Protein AF-A0A1G1HJH0-F1 (afdb_monomer_lite)

Structure (mmCIF, N/CA/C/O backbone):
data_AF-A0A1G1HJH0-F1
#
_entry.id   AF-A0A1G1HJH0-F1
#
loop_
_atom_site.group_PDB
_atom_site.id
_atom_site.type_symbol
_atom_site.label_atom_id
_atom_site.label_alt_id
_atom_site.label_comp_id
_atom_site.label_asym_id
_atom_site.label_entity_id
_atom_site.label_seq_id
_atom_site.pdbx_PDB_ins_code
_atom_site.Cartn_x
_atom_site.Cartn_y
_atom_site.Cartn_z
_atom_site.occupancy
_atom_site.B_iso_or_equiv
_atom_site.auth_seq_id
_atom_site.auth_comp_id
_atom_site.auth_asym_id
_atom_site.auth_atom_id
_atom_site.pdbx_PDB_model_num
ATOM 1 N N . MET A 1 1 ? -25.318 -17.125 43.188 1.00 59.53 1 MET A N 1
ATOM 2 C CA . MET A 1 1 ? -25.171 -17.190 41.713 1.00 59.53 1 MET A CA 1
ATOM 3 C C . MET A 1 1 ? -25.025 -15.813 41.045 1.00 59.53 1 MET A C 1
ATOM 5 O O . MET A 1 1 ? -24.112 -15.644 40.254 1.00 59.53 1 MET A O 1
ATOM 9 N N . LYS A 1 2 ? -25.817 -14.789 41.411 1.00 51.91 2 LYS A N 1
ATOM 10 C CA . LYS A 1 2 ? -25.772 -13.436 40.797 1.00 51.91 2 LYS A CA 1
ATOM 11 C C . LYS A 1 2 ? -24.423 -12.685 40.914 1.00 51.91 2 LYS A C 1
ATOM 13 O O . LYS A 1 2 ? -24.099 -11.878 40.051 1.00 51.91 2 LYS A O 1
ATOM 18 N N . LYS A 1 3 ? -23.627 -12.964 41.959 1.00 54.91 3 LYS A N 1
ATOM 19 C CA . LYS A 1 3 ? -22.285 -12.375 42.168 1.00 54.91 3 LYS A CA 1
ATOM 20 C C . LYS A 1 3 ? -21.247 -12.908 41.164 1.00 54.91 3 LYS A C 1
ATOM 22 O O . LYS A 1 3 ? -20.498 -12.121 40.608 1.00 54.91 3 LYS A O 1
ATOM 27 N N . MET A 1 4 ? -21.291 -14.210 40.864 1.00 56.72 4 MET A N 1
ATOM 28 C CA . MET A 1 4 ? -20.440 -14.848 39.846 1.00 56.72 4 MET A CA 1
ATOM 29 C C . MET A 1 4 ? -20.780 -14.351 38.436 1.00 56.72 4 MET A C 1
ATOM 31 O O . MET A 1 4 ? -19.885 -14.094 37.642 1.00 56.72 4 MET A O 1
ATOM 35 N N . LEU A 1 5 ? -22.070 -14.127 38.154 1.00 56.97 5 LEU A N 1
ATOM 36 C CA . LEU A 1 5 ? -22.520 -13.565 36.879 1.00 56.97 5 LEU A CA 1
ATOM 37 C C . LEU A 1 5 ? -22.058 -12.108 36.692 1.00 56.97 5 LEU A C 1
ATOM 39 O O . LEU A 1 5 ? -21.664 -11.738 35.594 1.00 56.97 5 LEU A O 1
ATOM 43 N N . ARG A 1 6 ? -22.018 -11.295 37.763 1.00 59.66 6 ARG A N 1
ATOM 44 C CA . ARG A 1 6 ? -21.428 -9.941 37.711 1.00 59.66 6 ARG A CA 1
ATOM 45 C C . ARG A 1 6 ? -19.927 -9.973 37.440 1.00 59.66 6 ARG A C 1
ATOM 47 O O . ARG A 1 6 ? -19.480 -9.182 36.626 1.00 59.66 6 ARG A O 1
ATOM 54 N N . CYS A 1 7 ? -19.173 -10.879 38.065 1.00 60.25 7 CYS A N 1
ATOM 55 C CA . CYS A 1 7 ? -17.740 -11.042 37.790 1.00 60.25 7 CYS A CA 1
ATOM 56 C C . CYS A 1 7 ? -17.483 -11.482 36.344 1.00 60.25 7 CYS A C 1
ATOM 58 O O . CYS A 1 7 ? -16.565 -10.976 35.708 1.00 60.25 7 CYS A O 1
ATOM 60 N N . PHE A 1 8 ? -18.324 -12.371 35.813 1.00 66.44 8 PHE A N 1
ATOM 61 C CA . PHE A 1 8 ? -18.208 -12.862 34.443 1.00 66.44 8 PHE A CA 1
ATOM 62 C C . PHE A 1 8 ? -18.513 -11.772 33.408 1.00 66.44 8 PHE A C 1
ATOM 64 O O . PHE A 1 8 ? -17.774 -11.614 32.445 1.00 66.44 8 PHE A O 1
ATOM 71 N N . VAL A 1 9 ? -19.549 -10.961 33.646 1.00 69.81 9 VAL A N 1
ATOM 72 C CA . VAL A 1 9 ? -19.881 -9.802 32.800 1.00 69.81 9 VAL A CA 1
ATOM 73 C C . VAL A 1 9 ? -18.796 -8.719 32.883 1.00 69.81 9 VAL A C 1
ATOM 75 O O . VAL A 1 9 ? -18.442 -8.138 31.861 1.00 69.81 9 VAL A O 1
ATOM 78 N N . PHE A 1 10 ? -18.212 -8.483 34.064 1.00 68.75 10 PHE A N 1
ATOM 79 C CA . PHE A 1 10 ? -17.094 -7.545 34.225 1.00 68.75 10 PHE A CA 1
ATOM 80 C C . PHE A 1 10 ? -15.846 -8.015 33.465 1.00 68.75 10 PHE A C 1
ATOM 82 O O . PHE A 1 10 ? -15.236 -7.224 32.747 1.00 68.75 10 PHE A O 1
ATOM 89 N N . ALA A 1 11 ? -15.513 -9.307 33.565 1.00 69.50 11 ALA A N 1
ATOM 90 C CA . ALA A 1 11 ? -14.397 -9.926 32.854 1.00 69.50 11 ALA A CA 1
ATOM 91 C C . ALA A 1 11 ? -14.597 -9.916 31.327 1.00 69.50 11 ALA A C 1
ATOM 93 O O . ALA A 1 11 ? -13.681 -9.551 30.597 1.00 69.50 11 ALA A O 1
ATOM 94 N N . LEU A 1 12 ? -15.808 -10.218 30.843 1.00 65.69 12 LEU A N 1
ATOM 95 C CA . LEU A 1 12 ? -16.171 -10.101 29.424 1.00 65.69 12 LEU A CA 1
ATOM 96 C C . LEU A 1 12 ? -16.056 -8.660 28.911 1.00 65.69 12 LEU A C 1
ATOM 98 O O . LEU A 1 12 ? -15.554 -8.450 27.810 1.00 65.69 12 LEU A O 1
ATOM 102 N N . SER A 1 13 ? -16.462 -7.666 29.710 1.00 66.25 13 SER A N 1
ATOM 103 C CA . SER A 1 13 ? -16.321 -6.252 29.335 1.00 66.25 13 SER A CA 1
ATOM 104 C C . SER A 1 13 ? -14.855 -5.802 29.280 1.00 66.25 13 SER A C 1
ATOM 106 O O . SER A 1 13 ? -14.477 -5.061 28.379 1.00 66.25 13 SER A O 1
ATOM 108 N N . LEU A 1 14 ? -14.007 -6.318 30.179 1.00 59.97 14 LEU A N 1
ATOM 109 C CA . LEU A 1 14 ? -12.561 -6.072 30.185 1.00 59.97 14 LEU A CA 1
ATOM 110 C C . LEU A 1 14 ? -11.867 -6.692 28.961 1.00 59.97 14 LEU A C 1
ATOM 112 O O . LEU A 1 14 ? -10.999 -6.057 28.369 1.00 59.97 14 LEU A O 1
ATOM 116 N N . CYS A 1 15 ? -12.286 -7.882 28.524 1.00 59.28 15 CYS A N 1
ATOM 117 C CA . CYS A 1 15 ? -11.784 -8.499 27.292 1.00 59.28 15 CYS A CA 1
ATOM 118 C C . CYS A 1 15 ? -12.200 -7.734 26.026 1.00 59.28 15 CYS A C 1
ATOM 120 O O . CYS A 1 15 ? -11.417 -7.649 25.083 1.00 59.28 15 CYS A O 1
ATOM 122 N N . PHE A 1 16 ? -13.398 -7.144 26.004 1.00 56.50 16 PHE A N 1
ATOM 123 C CA . PHE A 1 16 ? -13.872 -6.366 24.854 1.00 56.50 16 PHE A CA 1
ATOM 124 C C . PHE A 1 16 ? -13.078 -5.062 24.665 1.00 56.50 16 PHE A C 1
ATOM 126 O O . PHE A 1 16 ? -12.792 -4.655 23.538 1.00 56.50 16 PHE A O 1
ATOM 133 N N . VAL A 1 17 ? -12.654 -4.439 25.770 1.00 57.69 17 VAL A N 1
ATOM 134 C CA . VAL A 1 17 ? -11.825 -3.223 25.750 1.00 57.69 17 VAL A CA 1
ATOM 135 C C . VAL A 1 17 ? -10.391 -3.527 25.293 1.00 57.69 17 VAL A C 1
ATOM 137 O O . VAL A 1 17 ? -9.828 -2.752 24.527 1.00 57.69 17 VAL A O 1
ATOM 140 N N . PHE A 1 18 ? -9.818 -4.672 25.681 1.00 53.41 18 PHE A N 1
ATOM 141 C CA . PHE A 1 18 ? -8.460 -5.070 25.278 1.00 53.41 18 PHE A CA 1
ATOM 142 C C . PHE A 1 18 ? -8.348 -5.594 23.838 1.00 53.41 18 PHE A C 1
ATOM 144 O O . PHE A 1 18 ? -7.292 -5.463 23.231 1.00 53.41 18 PHE A O 1
ATOM 151 N N . ALA A 1 19 ? -9.409 -6.174 23.270 1.00 54.38 19 ALA A N 1
ATOM 152 C CA . ALA A 1 19 ? -9.396 -6.637 21.878 1.00 54.38 19 ALA A CA 1
ATOM 153 C C . ALA A 1 19 ? -9.461 -5.480 20.862 1.00 54.38 19 ALA A C 1
ATOM 155 O O . ALA A 1 19 ? -8.985 -5.606 19.737 1.00 54.38 19 ALA A O 1
ATOM 156 N N . SER A 1 20 ? -10.032 -4.342 21.264 1.00 55.31 20 SER A N 1
ATOM 157 C CA . SER A 1 20 ? -10.285 -3.207 20.371 1.00 55.31 20 SER A CA 1
ATOM 158 C C . SER A 1 20 ? -9.012 -2.445 19.980 1.00 55.31 20 SER A C 1
ATOM 160 O O . SER A 1 20 ? -8.949 -1.874 18.894 1.00 55.31 20 SER A O 1
ATOM 162 N N . SER A 1 21 ? -7.977 -2.454 20.825 1.00 54.31 21 SER A N 1
ATOM 163 C CA . SER A 1 21 ? -6.724 -1.728 20.574 1.00 54.31 21 SER A CA 1
ATOM 164 C C . SER A 1 21 ? -5.840 -2.361 19.494 1.00 54.31 21 SER A C 1
ATOM 166 O O . SER A 1 21 ? -4.977 -1.674 18.962 1.00 54.31 21 SER A O 1
ATOM 168 N N . ALA A 1 22 ? -6.059 -3.632 19.139 1.00 56.84 22 ALA A N 1
ATOM 169 C CA . ALA A 1 22 ? -5.295 -4.324 18.097 1.00 56.84 22 ALA A CA 1
ATOM 170 C C . ALA A 1 22 ? -5.827 -4.085 16.670 1.00 56.84 22 ALA A C 1
ATOM 172 O O . ALA A 1 22 ? -5.131 -4.388 15.706 1.00 56.84 22 ALA A O 1
ATOM 173 N N . LEU A 1 23 ? -7.052 -3.564 16.524 1.00 56.41 23 LEU A N 1
ATOM 174 C CA . LEU A 1 23 ? -7.703 -3.402 15.218 1.00 56.41 23 LEU A CA 1
ATOM 175 C C . LEU A 1 23 ? -7.396 -2.049 14.553 1.00 56.41 23 LEU A C 1
ATOM 177 O O . LEU A 1 23 ? -7.492 -1.925 13.333 1.00 56.41 23 LEU A O 1
ATOM 181 N N . ALA A 1 24 ? -7.027 -1.029 15.333 1.00 62.81 24 ALA A N 1
ATOM 182 C CA . ALA A 1 24 ? -6.722 0.299 14.812 1.00 62.81 24 ALA A CA 1
ATOM 183 C C . ALA A 1 24 ? -5.360 0.282 14.091 1.00 62.81 24 ALA A C 1
ATOM 185 O O . ALA A 1 24 ? -4.324 0.396 14.737 1.00 62.81 24 ALA A O 1
ATOM 186 N N . GLY A 1 25 ? -5.359 0.103 12.766 1.00 82.50 25 GLY A N 1
ATOM 187 C CA . GLY A 1 25 ? -4.149 0.157 11.932 1.00 82.50 25 GLY A CA 1
ATOM 188 C C . GLY A 1 25 ? -3.821 -1.115 11.141 1.00 82.50 25 GLY A C 1
ATOM 189 O O . GLY A 1 25 ? -2.835 -1.137 10.409 1.00 82.50 25 GLY A O 1
ATOM 190 N N . GLU A 1 26 ? -4.588 -2.205 11.280 1.00 90.38 26 GLU A N 1
ATOM 191 C CA . GLU A 1 26 ? -4.243 -3.472 10.611 1.00 90.38 26 GLU A CA 1
ATOM 192 C C . GLU A 1 26 ? -4.282 -3.350 9.076 1.00 90.38 26 GLU A C 1
ATOM 194 O O . GLU A 1 26 ? -3.420 -3.901 8.385 1.00 90.38 26 GLU A O 1
ATOM 199 N N . LEU A 1 27 ? -5.272 -2.635 8.531 1.00 94.19 27 LEU A N 1
ATOM 200 C CA . LEU A 1 27 ? -5.398 -2.424 7.086 1.00 94.19 27 LEU A CA 1
ATOM 201 C C . LEU A 1 27 ? -4.279 -1.530 6.552 1.00 94.19 27 LEU A C 1
ATOM 203 O O . LEU A 1 27 ? -3.715 -1.832 5.503 1.00 94.19 27 LEU A O 1
ATOM 207 N N . GLU A 1 28 ? -3.942 -0.471 7.281 1.00 94.38 28 GLU A N 1
ATOM 208 C CA . GLU A 1 28 ? -2.877 0.470 6.951 1.00 94.38 28 GLU A CA 1
ATOM 209 C C . GLU A 1 28 ? -1.527 -0.249 6.934 1.00 94.38 28 GLU A C 1
ATOM 211 O O . GLU A 1 28 ? -0.806 -0.182 5.943 1.00 94.38 28 GLU A O 1
ATOM 216 N N . ASN A 1 29 ? -1.222 -1.043 7.962 1.00 94.12 29 ASN A N 1
ATOM 217 C CA . ASN A 1 29 ? 0.013 -1.827 8.017 1.00 94.12 29 ASN A CA 1
ATOM 218 C C . ASN A 1 29 ? 0.112 -2.811 6.842 1.00 94.12 29 ASN A C 1
ATOM 220 O O . ASN A 1 29 ? 1.153 -2.913 6.193 1.00 94.12 29 ASN A O 1
ATOM 224 N N . LYS A 1 30 ? -0.987 -3.505 6.513 1.00 96.69 30 LYS A N 1
ATOM 225 C CA . LYS A 1 30 ? -1.041 -4.376 5.326 1.00 96.69 30 LYS A CA 1
ATOM 226 C C . LYS A 1 30 ? -0.837 -3.596 4.033 1.00 96.69 30 LYS A C 1
ATOM 228 O O . LYS A 1 30 ? -0.246 -4.134 3.099 1.00 96.69 30 LYS A O 1
ATOM 233 N N . LEU A 1 31 ? -1.319 -2.356 3.970 1.00 97.19 31 LEU A N 1
ATOM 234 C CA . LEU A 1 31 ? -1.146 -1.491 2.813 1.00 97.19 31 LEU A CA 1
ATOM 235 C C . LEU A 1 31 ? 0.334 -1.128 2.632 1.00 97.19 31 LEU A C 1
ATOM 237 O O . LEU A 1 31 ? 0.851 -1.313 1.531 1.00 97.19 31 LEU A O 1
ATOM 241 N N . PHE A 1 32 ? 1.043 -0.733 3.695 1.00 96.88 32 PHE A N 1
ATOM 242 C CA . PHE A 1 32 ? 2.494 -0.494 3.643 1.00 96.88 32 PHE A CA 1
ATOM 243 C C . PHE A 1 32 ? 3.273 -1.733 3.164 1.00 96.88 32 PHE A C 1
ATOM 245 O O . PHE A 1 32 ? 4.110 -1.628 2.264 1.00 96.88 32 PHE A O 1
ATOM 252 N N . GLU A 1 33 ? 2.962 -2.925 3.683 1.00 97.12 33 GLU A N 1
ATOM 253 C CA . GLU A 1 33 ? 3.623 -4.170 3.256 1.00 97.12 33 GLU A CA 1
ATOM 254 C C . GLU A 1 33 ? 3.313 -4.547 1.796 1.00 97.12 33 GLU A C 1
ATOM 256 O O . GLU A 1 33 ? 4.195 -5.000 1.058 1.00 97.12 33 GLU A O 1
ATOM 261 N N . ALA A 1 34 ? 2.079 -4.328 1.333 1.00 98.06 34 ALA A N 1
ATOM 262 C CA . ALA A 1 34 ? 1.703 -4.572 -0.059 1.00 98.06 34 ALA A CA 1
ATOM 263 C C . ALA A 1 34 ? 2.456 -3.642 -1.027 1.00 98.06 34 ALA A C 1
ATOM 265 O O . ALA A 1 34 ? 2.934 -4.096 -2.071 1.00 98.06 34 ALA A O 1
ATOM 266 N N . VAL A 1 35 ? 2.621 -2.367 -0.654 1.00 98.00 35 VAL A N 1
ATOM 267 C CA . VAL A 1 35 ? 3.402 -1.373 -1.407 1.00 98.00 35 VAL A CA 1
ATOM 268 C C . VAL A 1 35 ? 4.875 -1.766 -1.464 1.00 98.00 35 VAL A C 1
ATOM 270 O O . VAL A 1 35 ? 5.455 -1.802 -2.548 1.00 98.00 35 VAL A O 1
ATOM 273 N N . LYS A 1 36 ? 5.465 -2.155 -0.327 1.00 96.62 36 LYS A N 1
ATOM 274 C CA . LYS A 1 36 ? 6.852 -2.642 -0.242 1.00 96.62 36 LYS A CA 1
ATOM 275 C C . LYS A 1 36 ? 7.135 -3.811 -1.185 1.00 96.62 36 LYS A C 1
ATOM 277 O O . LYS A 1 36 ? 8.247 -3.941 -1.686 1.00 96.62 36 LYS A O 1
ATOM 282 N N . GLY A 1 37 ? 6.142 -4.674 -1.390 1.00 96.88 37 GLY A N 1
ATOM 283 C CA . GLY A 1 37 ? 6.227 -5.827 -2.284 1.00 96.88 37 GLY A CA 1
ATOM 284 C C . GLY A 1 37 ? 5.813 -5.560 -3.734 1.00 96.88 37 GLY A C 1
ATOM 285 O O . GLY A 1 37 ? 5.729 -6.521 -4.493 1.00 96.88 37 GLY A O 1
ATOM 286 N N . ALA A 1 38 ? 5.497 -4.315 -4.116 1.00 97.44 38 ALA A N 1
ATOM 287 C CA . ALA A 1 38 ? 4.940 -3.965 -5.428 1.00 97.44 38 ALA A CA 1
ATOM 288 C C . ALA A 1 38 ? 3.701 -4.804 -5.832 1.00 97.44 38 ALA A C 1
ATOM 290 O O . ALA A 1 38 ? 3.505 -5.150 -7.003 1.00 97.44 38 ALA A O 1
ATOM 291 N N . GLN A 1 39 ? 2.846 -5.139 -4.860 1.00 98.31 39 GLN A N 1
ATOM 292 C CA . GLN A 1 39 ? 1.680 -6.009 -5.043 1.00 98.31 39 GLN A CA 1
ATOM 293 C C . GLN A 1 39 ? 0.435 -5.203 -5.445 1.00 98.31 39 GLN A C 1
ATOM 295 O O . GLN A 1 39 ? -0.440 -4.934 -4.623 1.00 98.31 39 GLN A O 1
ATOM 300 N N . VAL A 1 40 ? 0.347 -4.828 -6.724 1.00 98.44 40 VAL A N 1
ATOM 301 C CA . VAL A 1 40 ? -0.703 -3.943 -7.275 1.00 98.44 40 VAL A CA 1
ATOM 302 C C . VAL A 1 40 ? -2.125 -4.375 -6.891 1.00 98.44 40 VAL A C 1
ATOM 304 O O . VAL A 1 40 ? -2.935 -3.546 -6.476 1.00 98.44 40 VAL A O 1
ATOM 307 N N . ASP A 1 41 ? -2.442 -5.662 -7.032 1.00 98.38 41 ASP A N 1
ATOM 308 C CA . ASP A 1 41 ? -3.800 -6.162 -6.787 1.00 98.38 41 ASP A CA 1
ATOM 309 C C . ASP A 1 41 ? -4.148 -6.153 -5.294 1.00 98.38 41 ASP A C 1
ATOM 311 O O . ASP A 1 41 ? -5.252 -5.773 -4.913 1.00 98.38 41 ASP A O 1
ATOM 315 N N . VAL A 1 42 ? -3.176 -6.460 -4.432 1.00 98.44 42 VAL A N 1
ATOM 316 C CA . VAL A 1 42 ? -3.358 -6.404 -2.975 1.00 98.44 42 VAL A CA 1
ATOM 317 C C . VAL A 1 42 ? -3.556 -4.961 -2.511 1.00 98.44 42 VAL A C 1
ATOM 319 O O . VAL A 1 42 ? -4.437 -4.700 -1.694 1.00 98.44 42 VAL A O 1
ATOM 322 N N . VAL A 1 43 ? -2.797 -4.009 -3.067 1.00 98.31 43 VAL A N 1
ATOM 323 C CA . VAL A 1 43 ? -2.985 -2.572 -2.806 1.00 98.31 43 VAL A CA 1
ATOM 324 C C . VAL A 1 43 ? -4.398 -2.136 -3.198 1.00 98.31 43 VAL A C 1
ATOM 326 O O . VAL A 1 43 ? -5.088 -1.510 -2.395 1.00 98.31 43 VAL A O 1
ATOM 329 N N . ARG A 1 44 ? -4.867 -2.522 -4.392 1.00 98.12 44 ARG A N 1
ATOM 330 C CA . ARG A 1 44 ? -6.232 -2.232 -4.864 1.00 98.12 44 ARG A CA 1
ATOM 331 C C . ARG A 1 44 ? -7.286 -2.733 -3.883 1.00 98.12 44 ARG A C 1
ATOM 333 O O . ARG A 1 44 ? -8.193 -1.992 -3.515 1.00 98.12 44 ARG A O 1
ATOM 340 N N . ASP A 1 45 ? -7.159 -3.986 -3.463 1.00 98.19 45 ASP A N 1
ATOM 341 C CA . ASP A 1 45 ? -8.114 -4.622 -2.564 1.00 98.19 45 ASP A CA 1
ATOM 342 C C . ASP A 1 45 ? -8.138 -3.962 -1.186 1.00 98.19 45 ASP A C 1
ATOM 344 O O . ASP A 1 45 ? -9.204 -3.841 -0.586 1.00 98.19 45 ASP A O 1
ATOM 348 N N . LEU A 1 46 ? -6.985 -3.535 -0.670 1.00 97.94 46 LEU A N 1
ATOM 349 C CA . LEU A 1 46 ? -6.892 -2.851 0.620 1.00 97.94 46 LEU A CA 1
ATOM 350 C C . LEU A 1 46 ? -7.507 -1.449 0.569 1.00 97.94 46 LEU A C 1
ATOM 352 O O . LEU A 1 46 ? -8.274 -1.107 1.468 1.00 97.94 46 LEU A O 1
ATOM 356 N N . ILE A 1 47 ? -7.262 -0.685 -0.501 1.00 96.31 47 ILE A N 1
ATOM 357 C CA . ILE A 1 47 ? -7.922 0.612 -0.731 1.00 96.31 47 ILE A CA 1
ATOM 358 C C . ILE A 1 47 ? -9.443 0.419 -0.799 1.00 96.31 47 ILE A C 1
ATOM 360 O O . ILE A 1 47 ? -10.186 1.091 -0.089 1.00 96.31 47 ILE A O 1
ATOM 364 N N . ASN A 1 48 ? -9.918 -0.568 -1.564 1.00 96.06 48 ASN A N 1
ATOM 365 C CA . ASN A 1 48 ? -11.349 -0.878 -1.677 1.00 96.06 48 ASN A CA 1
ATOM 366 C C . ASN A 1 48 ? -11.985 -1.331 -0.352 1.00 96.06 48 ASN A C 1
ATOM 368 O O . ASN A 1 48 ? -13.187 -1.163 -0.155 1.00 96.06 48 ASN A O 1
ATOM 372 N N . LYS A 1 49 ? -11.198 -1.913 0.559 1.00 95.88 49 LYS A N 1
ATOM 373 C CA . LYS A 1 49 ? -11.636 -2.275 1.917 1.00 95.88 49 LYS A CA 1
ATOM 374 C C . LYS A 1 49 ? -11.663 -1.082 2.879 1.00 95.88 49 LYS A C 1
ATOM 376 O O . LYS A 1 49 ? -12.068 -1.264 4.024 1.00 95.88 49 LYS A O 1
ATOM 381 N N . GLY A 1 50 ? -11.267 0.109 2.431 1.00 93.56 50 GLY A N 1
ATOM 382 C CA . GLY A 1 50 ? -11.276 1.334 3.226 1.00 93.56 50 GLY A CA 1
ATOM 383 C C . GLY A 1 50 ? -10.004 1.558 4.039 1.00 93.56 50 GLY A C 1
ATOM 384 O O . GLY A 1 50 ? -10.071 2.220 5.070 1.00 93.56 50 GLY A O 1
ATOM 385 N N . ALA A 1 51 ? -8.862 1.004 3.615 1.00 95.00 51 ALA A N 1
ATOM 386 C CA . ALA A 1 51 ? -7.578 1.352 4.219 1.00 95.00 51 ALA A CA 1
ATOM 387 C C . ALA A 1 51 ? -7.331 2.864 4.094 1.00 95.00 51 ALA A C 1
ATOM 389 O O . ALA A 1 51 ? -7.482 3.434 3.010 1.00 95.00 51 ALA A O 1
ATOM 390 N N . ASN A 1 52 ? -6.932 3.513 5.186 1.00 94.19 52 ASN A N 1
ATOM 391 C CA . ASN A 1 52 ? -6.649 4.942 5.181 1.00 94.19 52 ASN A CA 1
ATOM 392 C C . ASN A 1 52 ? -5.314 5.230 4.472 1.00 94.19 52 ASN A C 1
ATOM 394 O O . ASN A 1 52 ? -4.240 5.046 5.046 1.00 94.19 52 ASN A O 1
ATOM 398 N N . VAL A 1 53 ? -5.377 5.725 3.234 1.00 95.31 53 VAL A N 1
ATOM 399 C CA . VAL A 1 53 ? -4.189 6.056 2.425 1.00 95.31 53 VAL A CA 1
ATOM 400 C C . VAL A 1 53 ? -3.400 7.253 2.970 1.00 95.31 53 VAL A C 1
ATOM 402 O O . VAL A 1 53 ? -2.199 7.363 2.735 1.00 95.31 53 VAL A O 1
ATOM 405 N N . SER A 1 54 ? -4.023 8.119 3.766 1.00 93.62 54 SER A N 1
ATOM 406 C CA . SER A 1 54 ? -3.357 9.274 4.381 1.00 93.62 54 SER A CA 1
ATOM 407 C C . SER A 1 54 ? -2.840 8.968 5.798 1.00 93.62 54 SER A C 1
ATOM 409 O O . SER A 1 54 ? -2.295 9.856 6.464 1.00 93.62 54 SER A O 1
ATOM 411 N N . ALA A 1 55 ? -2.990 7.725 6.281 1.00 91.50 55 ALA A N 1
ATOM 412 C CA . ALA A 1 55 ? -2.431 7.286 7.556 1.00 91.50 55 ALA A CA 1
ATOM 413 C C . ALA A 1 55 ? -0.904 7.393 7.556 1.00 91.50 55 ALA A C 1
ATOM 415 O O . ALA A 1 55 ? -0.249 7.234 6.525 1.00 91.50 55 ALA A O 1
ATOM 416 N N . ARG A 1 56 ? -0.342 7.659 8.736 1.00 91.50 56 ARG A N 1
ATOM 417 C CA . ARG A 1 56 ? 1.101 7.766 8.938 1.00 91.50 56 ARG A CA 1
ATOM 418 C C . ARG A 1 56 ? 1.619 6.555 9.695 1.00 91.50 56 ARG A C 1
ATOM 420 O O . ARG A 1 56 ? 1.010 6.160 10.687 1.00 91.50 56 ARG A O 1
ATOM 427 N N . ASP A 1 57 ? 2.736 6.011 9.233 1.00 89.50 57 ASP A N 1
ATOM 428 C CA . ASP A 1 57 ? 3.470 4.970 9.946 1.00 89.50 57 ASP A CA 1
ATOM 429 C C . ASP A 1 57 ? 4.245 5.535 11.155 1.00 89.50 57 ASP A C 1
ATOM 431 O O . ASP A 1 57 ? 4.176 6.725 11.486 1.00 89.50 57 ASP A O 1
ATOM 435 N N . GLU A 1 58 ? 5.020 4.673 11.815 1.00 89.56 58 GLU A N 1
ATOM 436 C CA . GLU A 1 58 ? 5.874 5.034 12.955 1.00 89.56 58 GLU A CA 1
ATOM 437 C C . GLU A 1 58 ? 6.934 6.095 12.606 1.00 89.56 58 GLU A C 1
ATOM 439 O O . GLU A 1 58 ? 7.373 6.849 13.476 1.00 89.56 58 GLU A O 1
ATOM 444 N N . SER A 1 59 ? 7.309 6.199 11.327 1.00 91.62 59 SER A N 1
ATOM 445 C CA . SER A 1 59 ? 8.252 7.188 10.795 1.00 91.62 59 SER A CA 1
ATOM 446 C C . SER A 1 59 ? 7.560 8.469 10.315 1.00 91.62 59 SER A C 1
ATOM 448 O O . SER A 1 59 ? 8.189 9.315 9.676 1.00 91.62 59 SER A O 1
ATOM 450 N N . CYS A 1 60 ? 6.273 8.645 10.629 1.00 92.88 60 CYS A N 1
ATOM 451 C CA . CYS A 1 60 ? 5.433 9.749 10.164 1.00 92.88 60 CYS A CA 1
ATOM 452 C C . CYS A 1 60 ? 5.270 9.823 8.634 1.00 92.88 60 CYS A C 1
ATOM 454 O O . CYS A 1 60 ? 4.873 10.870 8.112 1.00 92.88 60 CYS A O 1
ATOM 456 N N . GLN A 1 61 ? 5.546 8.739 7.909 1.00 94.81 61 GLN A N 1
ATOM 457 C CA . GLN A 1 61 ? 5.406 8.658 6.461 1.00 94.81 61 GLN A CA 1
ATOM 458 C C . GLN A 1 61 ? 3.990 8.229 6.099 1.00 94.81 61 GLN A C 1
ATOM 460 O O . GLN A 1 61 ? 3.447 7.293 6.679 1.00 94.81 61 GLN A O 1
ATOM 465 N N . THR A 1 62 ? 3.393 8.895 5.112 1.00 95.50 62 THR A N 1
ATOM 466 C CA . THR A 1 62 ? 2.190 8.345 4.470 1.00 95.50 62 THR A CA 1
ATOM 467 C C . THR A 1 62 ? 2.574 7.200 3.543 1.00 95.50 62 THR A C 1
ATOM 469 O O . THR A 1 62 ? 3.730 7.089 3.118 1.00 95.50 62 THR A O 1
ATOM 472 N N . VAL A 1 63 ? 1.593 6.387 3.157 1.00 96.56 63 VAL A N 1
ATOM 473 C CA . VAL A 1 63 ? 1.815 5.308 2.189 1.00 96.56 63 VAL A CA 1
ATOM 474 C C . VAL A 1 63 ? 2.392 5.827 0.861 1.00 96.56 63 VAL A C 1
ATOM 476 O O . VAL A 1 63 ? 3.221 5.156 0.253 1.00 96.56 63 VAL A O 1
ATOM 479 N N . LEU A 1 64 ? 2.036 7.049 0.444 1.00 96.94 64 LEU A N 1
ATOM 480 C CA . LEU A 1 64 ? 2.560 7.672 -0.773 1.00 96.94 64 LEU A CA 1
ATOM 481 C C . LEU A 1 64 ? 4.045 8.049 -0.642 1.00 96.94 64 LEU A C 1
ATOM 483 O O . LEU A 1 64 ? 4.823 7.800 -1.561 1.00 96.94 64 LEU A O 1
ATOM 487 N N . HIS A 1 65 ? 4.471 8.593 0.505 1.00 96.75 65 HIS A N 1
ATOM 488 C CA . HIS A 1 65 ? 5.899 8.838 0.761 1.00 96.75 65 HIS A CA 1
ATOM 489 C C . HIS A 1 65 ? 6.692 7.528 0.695 1.00 96.75 65 HIS A C 1
ATOM 491 O O . HIS A 1 65 ? 7.771 7.473 0.107 1.00 96.75 65 HIS A O 1
ATOM 497 N N . PHE A 1 66 ? 6.141 6.463 1.278 1.00 96.44 66 PHE A N 1
ATOM 498 C CA . PHE A 1 66 ? 6.759 5.146 1.272 1.00 96.44 66 PHE A CA 1
ATOM 499 C C . PHE A 1 66 ? 6.835 4.548 -0.144 1.00 96.44 66 PHE A C 1
ATOM 501 O O . PHE A 1 66 ? 7.890 4.056 -0.540 1.00 96.44 66 PHE A O 1
ATOM 508 N N . ALA A 1 67 ? 5.762 4.653 -0.936 1.00 97.62 67 ALA A N 1
ATOM 509 C CA . ALA A 1 67 ? 5.705 4.164 -2.315 1.00 97.62 67 ALA A CA 1
ATOM 510 C C . ALA A 1 67 ? 6.764 4.813 -3.221 1.00 97.62 67 ALA A C 1
ATOM 512 O O . ALA A 1 67 ? 7.450 4.099 -3.951 1.00 97.62 67 ALA A O 1
ATOM 513 N N . ASN A 1 68 ? 6.953 6.133 -3.121 1.00 97.88 68 ASN A N 1
ATOM 514 C CA . ASN A 1 68 ? 7.984 6.851 -3.876 1.00 97.88 68 ASN A CA 1
ATOM 515 C C . ASN A 1 68 ? 9.397 6.347 -3.540 1.00 97.88 68 ASN A C 1
ATOM 517 O O . ASN A 1 68 ? 10.169 6.014 -4.437 1.00 97.88 68 ASN A O 1
ATOM 521 N N . ASN A 1 69 ? 9.706 6.177 -2.250 1.00 96.75 69 ASN A N 1
ATOM 522 C CA . ASN A 1 69 ? 11.001 5.634 -1.829 1.00 96.75 69 ASN A CA 1
ATOM 523 C C . ASN A 1 69 ? 11.223 4.202 -2.348 1.00 96.75 69 ASN A C 1
ATOM 525 O O . ASN A 1 69 ? 12.326 3.844 -2.758 1.00 96.75 69 ASN A O 1
ATOM 529 N N . VAL A 1 70 ? 10.180 3.365 -2.332 1.00 95.56 70 VAL A N 1
ATOM 530 C CA . VAL A 1 70 ? 10.243 1.992 -2.856 1.00 95.56 70 VAL A CA 1
ATOM 531 C C . VAL A 1 70 ? 10.469 1.985 -4.371 1.00 95.56 70 VAL A C 1
ATOM 533 O O . VAL A 1 70 ? 11.273 1.185 -4.854 1.00 95.56 70 VAL A O 1
ATOM 536 N N . ALA A 1 71 ? 9.808 2.869 -5.121 1.00 97.25 71 ALA A N 1
ATOM 537 C CA . ALA A 1 71 ? 10.008 3.000 -6.563 1.00 97.25 71 ALA A CA 1
ATOM 538 C C . ALA A 1 71 ? 11.456 3.387 -6.896 1.00 97.25 71 ALA A C 1
ATOM 540 O O . ALA A 1 71 ? 12.095 2.708 -7.706 1.00 97.25 71 ALA A O 1
ATOM 541 N N . ASP A 1 72 ? 12.008 4.386 -6.201 1.00 97.44 72 ASP A N 1
ATOM 542 C CA . ASP A 1 72 ? 13.406 4.805 -6.347 1.00 97.44 72 ASP A CA 1
ATOM 543 C C . ASP A 1 72 ? 14.382 3.653 -6.064 1.00 97.44 72 ASP A C 1
ATOM 545 O O . ASP A 1 72 ? 15.304 3.398 -6.848 1.00 97.44 72 ASP A O 1
ATOM 549 N N . LEU A 1 73 ? 14.145 2.889 -4.991 1.00 96.44 73 LEU A N 1
ATOM 550 C CA . LEU A 1 73 ? 14.937 1.699 -4.669 1.00 96.44 73 LEU A CA 1
ATOM 551 C C . LEU A 1 73 ? 14.855 0.640 -5.776 1.00 96.44 73 LEU A C 1
ATOM 553 O O . LEU A 1 73 ? 15.880 0.076 -6.173 1.00 96.44 73 LEU A O 1
ATOM 557 N N . TYR A 1 74 ? 13.664 0.365 -6.312 1.00 95.81 74 TYR A N 1
ATOM 558 C CA . TYR A 1 74 ? 13.520 -0.588 -7.411 1.00 95.81 74 TYR A CA 1
ATOM 559 C C . TYR A 1 74 ? 14.205 -0.114 -8.689 1.00 95.81 74 TYR A C 1
ATOM 561 O O . TY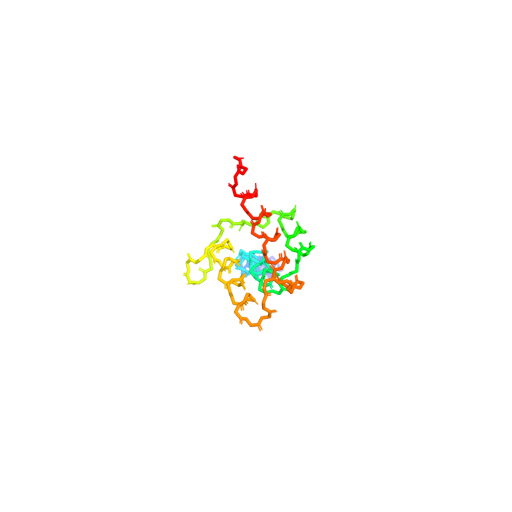R A 1 74 ? 14.837 -0.927 -9.365 1.00 95.81 74 TYR A O 1
ATOM 569 N N . TYR A 1 75 ? 14.140 1.177 -9.005 1.00 96.75 75 TYR A N 1
ATOM 570 C CA . TYR A 1 75 ? 14.875 1.757 -10.124 1.00 96.75 75 TYR A CA 1
ATOM 571 C C . TYR A 1 75 ? 16.381 1.595 -9.978 1.00 96.75 75 TYR A C 1
ATOM 573 O O . TYR A 1 75 ? 17.042 1.221 -10.947 1.00 96.75 75 TYR A O 1
ATOM 581 N N . GLN A 1 76 ? 16.918 1.824 -8.783 1.00 97.06 76 GLN A N 1
ATOM 582 C CA . GLN A 1 76 ? 18.347 1.695 -8.531 1.00 97.06 76 GLN A CA 1
ATOM 583 C C . GLN A 1 76 ? 18.836 0.241 -8.622 1.00 97.06 76 GLN A C 1
ATOM 585 O O . GLN A 1 76 ? 19.934 0.001 -9.120 1.00 97.06 76 GLN A O 1
ATOM 590 N N . ILE A 1 77 ? 18.044 -0.725 -8.146 1.00 96.56 77 ILE A N 1
ATOM 591 C CA . ILE A 1 77 ? 18.464 -2.133 -8.048 1.00 96.56 77 ILE A CA 1
ATOM 592 C C . ILE A 1 77 ? 18.166 -2.917 -9.332 1.00 96.56 77 ILE A C 1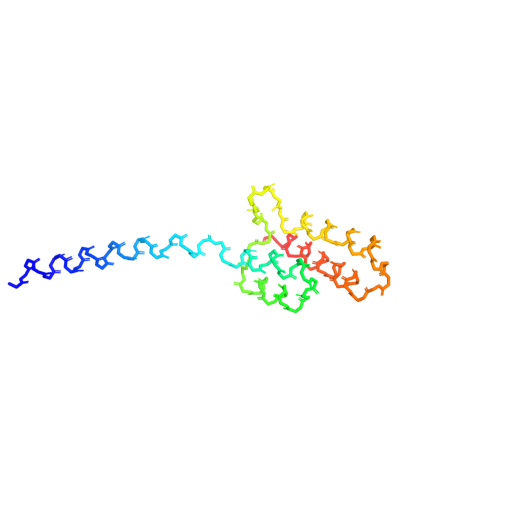
ATOM 594 O O . ILE A 1 77 ? 19.000 -3.700 -9.783 1.00 96.56 77 ILE A O 1
ATOM 598 N N . TYR A 1 78 ? 16.979 -2.736 -9.912 1.00 95.50 78 TYR A N 1
ATOM 599 C CA . TYR A 1 78 ? 16.480 -3.562 -11.018 1.00 95.50 78 TYR A CA 1
ATOM 600 C C . TYR A 1 78 ? 16.330 -2.798 -12.338 1.0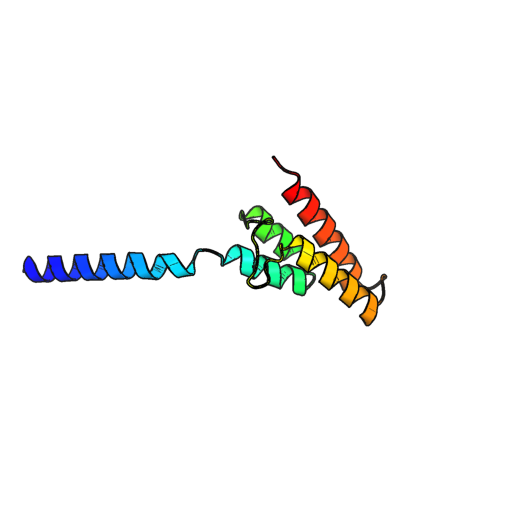0 95.50 78 TYR A C 1
ATOM 602 O O . TYR 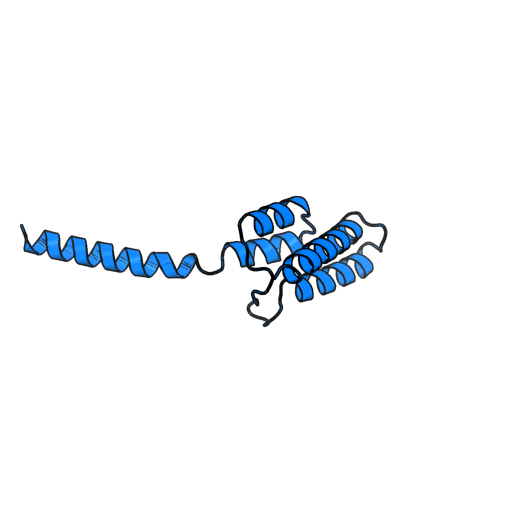A 1 78 ? 16.085 -3.417 -13.373 1.00 95.50 78 TYR A O 1
ATOM 610 N N . GLY A 1 79 ? 16.482 -1.471 -12.319 1.00 96.94 79 GLY A N 1
ATOM 611 C CA . GLY A 1 79 ? 16.254 -0.612 -13.478 1.00 96.94 79 GLY A CA 1
ATOM 612 C C . GLY A 1 79 ? 14.772 -0.337 -13.746 1.00 96.94 79 GLY A C 1
ATOM 613 O O . GLY A 1 79 ? 13.887 -1.086 -13.338 1.00 96.94 79 GLY A O 1
ATOM 614 N N . LYS A 1 80 ? 14.494 0.748 -14.480 1.00 94.88 80 LYS A N 1
ATOM 615 C CA . LYS A 1 80 ? 13.126 1.246 -14.727 1.00 94.88 80 LYS A CA 1
ATOM 616 C C . LYS A 1 80 ? 12.204 0.265 -15.450 1.00 94.88 80 LYS A C 1
ATOM 618 O O . LYS A 1 80 ? 10.999 0.274 -15.221 1.00 94.88 80 LYS A O 1
ATOM 623 N N . ASP A 1 81 ? 12.761 -0.595 -16.298 1.00 95.75 81 ASP A N 1
ATOM 624 C CA . ASP A 1 81 ? 11.972 -1.534 -17.096 1.00 95.75 81 ASP A CA 1
ATOM 625 C C . ASP A 1 81 ? 11.511 -2.783 -16.336 1.00 95.75 81 ASP A C 1
ATOM 627 O O . ASP A 1 81 ? 10.683 -3.538 -16.864 1.00 95.75 81 ASP A O 1
ATOM 631 N N . SER A 1 82 ? 12.008 -2.985 -15.109 1.00 97.19 82 SER A N 1
ATOM 632 C CA . SER A 1 82 ? 11.634 -4.102 -14.246 1.00 97.19 82 SER A CA 1
ATOM 633 C C . SER A 1 82 ? 10.138 -4.099 -13.933 1.00 97.19 82 SER A C 1
ATOM 635 O O . SER A 1 82 ? 9.514 -3.052 -13.751 1.00 97.19 82 SER A O 1
ATOM 637 N N . VAL A 1 83 ? 9.558 -5.297 -13.821 1.00 96.62 83 VAL A N 1
ATOM 638 C CA . VAL A 1 83 ? 8.144 -5.477 -13.460 1.00 96.62 83 VAL A CA 1
ATOM 639 C C . VAL A 1 83 ? 7.835 -4.794 -12.127 1.00 96.62 83 VAL A C 1
ATOM 641 O O . VAL A 1 83 ? 6.834 -4.094 -12.025 1.00 96.62 83 VAL A O 1
ATOM 644 N N . ASN A 1 84 ? 8.722 -4.918 -11.135 1.00 95.44 84 ASN A N 1
ATOM 645 C CA . ASN A 1 84 ? 8.517 -4.310 -9.817 1.00 95.44 84 ASN A CA 1
ATOM 646 C C . ASN A 1 84 ? 8.555 -2.781 -9.875 1.00 95.44 84 ASN A C 1
ATOM 648 O O . ASN A 1 84 ? 7.757 -2.125 -9.216 1.00 95.44 84 ASN A O 1
ATOM 652 N N . SER A 1 85 ? 9.432 -2.221 -10.706 1.00 97.06 85 SER A N 1
ATOM 653 C CA . SER A 1 85 ? 9.517 -0.781 -10.942 1.00 97.06 85 SER A CA 1
ATOM 654 C C . SER A 1 85 ? 8.244 -0.233 -11.589 1.00 97.06 85 SER A C 1
ATOM 656 O O . SER A 1 85 ? 7.671 0.736 -11.103 1.00 97.06 85 SER A O 1
ATOM 658 N N . LYS A 1 86 ? 7.730 -0.911 -12.623 1.00 97.56 86 LYS A N 1
ATOM 659 C CA . LYS A 1 86 ? 6.455 -0.557 -13.273 1.00 97.56 86 LYS A CA 1
ATOM 660 C C . LYS A 1 86 ? 5.258 -0.714 -12.336 1.00 97.56 86 LYS A C 1
ATOM 662 O O . LYS A 1 86 ? 4.324 0.081 -12.379 1.00 97.56 86 LYS A O 1
ATOM 667 N N . ASN A 1 87 ? 5.279 -1.739 -11.490 1.00 98.38 87 ASN A N 1
ATOM 668 C CA . ASN A 1 87 ? 4.241 -1.958 -10.492 1.00 98.38 87 ASN A CA 1
ATOM 669 C C . ASN A 1 87 ? 4.263 -0.887 -9.397 1.00 98.38 87 ASN A C 1
ATOM 671 O O . ASN A 1 87 ? 3.194 -0.467 -8.966 1.00 98.38 87 ASN A O 1
ATOM 675 N N . ALA A 1 88 ? 5.444 -0.443 -8.961 1.00 97.12 88 ALA A N 1
ATOM 676 C CA . ALA A 1 88 ? 5.579 0.626 -7.977 1.00 97.12 88 ALA A CA 1
ATOM 677 C C . ALA A 1 88 ? 5.024 1.957 -8.509 1.00 97.12 88 ALA A C 1
ATOM 679 O O . ALA A 1 88 ? 4.232 2.584 -7.816 1.00 97.12 88 ALA A O 1
ATOM 680 N N . GLU A 1 89 ? 5.330 2.322 -9.757 1.00 97.31 89 GLU A 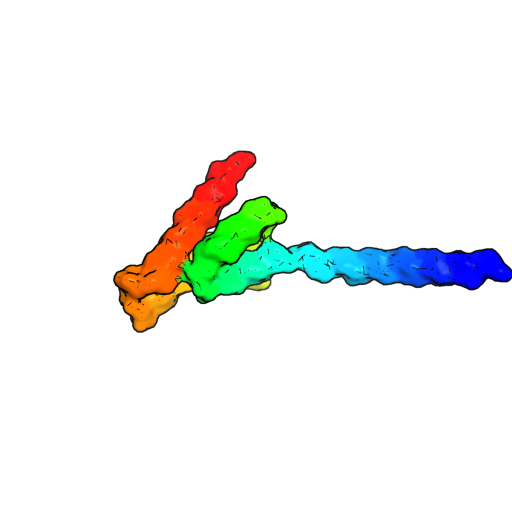N 1
ATOM 681 C CA . GLU A 1 89 ? 4.717 3.479 -10.438 1.00 97.31 89 GLU A CA 1
ATOM 682 C C . GLU A 1 89 ? 3.191 3.372 -10.483 1.00 97.31 89 GLU A C 1
ATOM 684 O O . GLU A 1 89 ? 2.477 4.259 -10.032 1.00 97.31 89 GLU A O 1
ATOM 689 N N . LYS A 1 90 ? 2.668 2.224 -10.922 1.00 98.19 90 LYS A N 1
ATOM 690 C CA . LYS A 1 90 ? 1.219 2.000 -10.961 1.00 98.19 90 LYS A CA 1
ATOM 691 C C . LYS A 1 90 ? 0.565 2.109 -9.577 1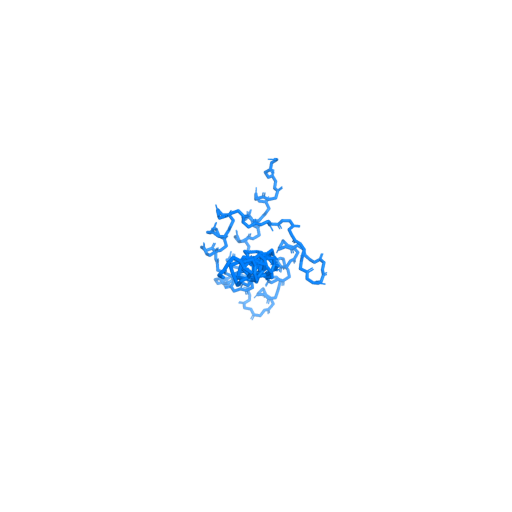.00 98.19 90 LYS A C 1
ATOM 693 O O . LYS A 1 90 ? -0.590 2.510 -9.471 1.00 98.19 90 LYS A O 1
ATOM 698 N N . ILE A 1 91 ? 1.270 1.702 -8.523 1.00 98.19 91 ILE A N 1
ATOM 699 C CA . ILE A 1 91 ? 0.814 1.850 -7.138 1.00 98.19 91 ILE A CA 1
ATOM 700 C C . ILE A 1 91 ? 0.803 3.325 -6.726 1.00 98.19 91 ILE A C 1
ATOM 702 O O . ILE A 1 91 ? -0.156 3.735 -6.079 1.00 98.19 91 ILE A O 1
ATOM 706 N N . ILE A 1 92 ? 1.808 4.116 -7.111 1.00 97.94 92 ILE A N 1
ATOM 707 C CA . ILE A 1 92 ? 1.840 5.567 -6.873 1.00 97.94 92 ILE A CA 1
ATOM 708 C C . ILE A 1 92 ? 0.605 6.222 -7.501 1.00 97.94 92 ILE A C 1
ATOM 710 O O . ILE A 1 92 ? -0.164 6.840 -6.769 1.00 97.94 92 ILE A O 1
ATOM 714 N N . ASP A 1 93 ? 0.327 5.962 -8.783 1.00 97.75 93 ASP A N 1
ATOM 715 C CA . ASP A 1 93 ? -0.861 6.490 -9.477 1.00 97.75 93 ASP A CA 1
ATOM 716 C C . ASP A 1 93 ? -2.169 6.147 -8.737 1.00 97.75 93 ASP A C 1
ATOM 718 O O . ASP A 1 93 ? -3.085 6.962 -8.615 1.00 97.75 93 ASP A O 1
ATOM 722 N N . MET A 1 94 ? -2.278 4.911 -8.235 1.00 96.81 94 MET A N 1
ATOM 723 C CA . MET A 1 94 ? -3.455 4.455 -7.490 1.00 96.81 94 MET A CA 1
ATOM 724 C C . MET A 1 94 ? -3.615 5.176 -6.149 1.00 96.81 94 MET A C 1
ATOM 726 O O . MET A 1 94 ? -4.742 5.459 -5.745 1.00 96.81 94 MET A O 1
ATOM 730 N N . LEU A 1 95 ? -2.511 5.443 -5.455 1.00 96.12 95 LEU A N 1
ATOM 731 C CA . LEU A 1 95 ? -2.508 6.131 -4.168 1.00 96.12 95 LEU A CA 1
ATOM 732 C C . LEU A 1 95 ? -2.788 7.628 -4.328 1.00 96.12 95 LEU A C 1
ATOM 734 O O . LEU A 1 95 ? -3.564 8.170 -3.549 1.00 96.12 95 LEU A O 1
ATOM 738 N N . GLU A 1 96 ? -2.234 8.274 -5.355 1.00 95.81 96 GLU A N 1
ATOM 739 C CA . GLU A 1 96 ? -2.550 9.666 -5.701 1.00 95.81 96 GLU A CA 1
ATOM 740 C C . GLU A 1 96 ? -4.032 9.834 -6.044 1.00 95.81 96 GLU A C 1
ATOM 742 O O . GLU A 1 96 ? -4.696 10.741 -5.542 1.00 95.81 96 GLU A O 1
ATOM 747 N N . ALA A 1 97 ? -4.580 8.923 -6.853 1.00 95.25 97 ALA A N 1
ATOM 748 C CA . ALA A 1 97 ? -5.998 8.934 -7.188 1.00 95.25 97 ALA A CA 1
ATOM 749 C C . ALA A 1 97 ? -6.891 8.737 -5.955 1.00 95.25 97 ALA A C 1
ATOM 751 O O . ALA A 1 97 ? -7.962 9.335 -5.886 1.00 95.25 97 ALA A O 1
ATOM 752 N N . ALA A 1 98 ? -6.468 7.906 -4.998 1.00 92.50 98 ALA A N 1
ATOM 753 C CA . ALA A 1 98 ? -7.202 7.678 -3.757 1.00 92.50 98 ALA A CA 1
ATOM 754 C C . ALA A 1 98 ? -7.134 8.882 -2.799 1.00 92.50 98 ALA A C 1
ATOM 756 O O . ALA A 1 98 ? -8.139 9.198 -2.171 1.00 92.50 98 ALA A O 1
ATOM 757 N N . ASP A 1 99 ? -5.989 9.565 -2.707 1.00 89.31 99 ASP A N 1
ATOM 758 C CA . ASP A 1 99 ? -5.806 10.759 -1.863 1.00 89.31 99 ASP A CA 1
ATOM 759 C C . ASP A 1 99 ? -6.545 11.989 -2.425 1.00 89.31 99 ASP A C 1
ATOM 761 O O . ASP A 1 99 ? -7.013 12.841 -1.675 1.00 89.31 99 ASP A O 1
ATOM 765 N N . ALA A 1 100 ? -6.726 12.059 -3.749 1.00 85.62 100 ALA A N 1
ATOM 766 C CA . ALA A 1 100 ? -7.459 13.133 -4.419 1.00 85.62 100 ALA A CA 1
ATOM 767 C C . ALA A 1 100 ? -8.998 13.024 -4.321 1.00 85.62 100 ALA A C 1
ATOM 769 O O . ALA A 1 100 ? -9.700 13.912 -4.819 1.00 85.62 100 ALA A O 1
ATOM 770 N N . MET A 1 101 ? -9.546 11.953 -3.732 1.00 67.88 101 MET A N 1
ATOM 771 C CA . MET A 1 101 ? -10.993 11.803 -3.546 1.00 67.88 101 MET A CA 1
ATOM 772 C C . MET A 1 101 ? -11.473 12.637 -2.337 1.00 67.88 101 MET A C 1
ATOM 774 O O . MET A 1 101 ? -10.933 12.462 -1.247 1.00 67.88 101 MET A O 1
ATOM 778 N N . PRO A 1 102 ? -12.456 13.545 -2.516 1.00 52.00 102 PRO A N 1
ATOM 779 C CA . PRO A 1 102 ? -12.940 14.447 -1.465 1.00 52.00 102 PRO A CA 1
ATOM 780 C C . PRO A 1 102 ? -13.793 13.766 -0.387 1.00 52.00 102 PRO A C 1
ATOM 782 O O . PRO A 1 102 ? -14.459 12.748 -0.693 1.00 52.00 102 PRO A O 1
#

Sequence (102 aa):
MKKMLRCFVFALSLCFVFASSALAGELENKLFEAVKGAQVDVVRDLINKGANVSARDESCQTVLHFANNVADLYYQIYGKDSVNSKNAEKIIDMLEAADAMP

Secondary structure (DSSP, 8-state):
-HHHHHHHHHHHHHHHHHHHTTTTTHHHHHHHHHHHTT-HHHHHHHHHTT--TT-B-TTS-BHHHHHHHHHHHHHHHH-TTSHHHHHHHHHHHHHHHHHT--

pLDDT: mean 86.49, std 16.09, range [51.91, 98.44]

Radius of gyration: 19.72 Å; chains: 1; bounding box: 44×32×59 Å

Foldseek 3Di:
DVVVVVVVVVVVVVVVVVVVVVPVCPLVVQLLVCLLQLPLVSNVVSVVVPHDQQDADPVRDGSLNSLVVSLVVCCVPPNCVDPSNVSSVSSNVVSVVSVPDD